Protein AF-A0A843LRW0-F1 (afdb_monomer)

Solvent-accessible surface area (backbone atoms only — not comparable to full-atom values): 6122 Å² total; per-residue (Å²): 126,79,76,94,44,67,83,74,46,56,74,80,50,55,76,41,52,74,68,48,35,52,50,25,49,53,41,22,45,52,42,43,60,75,32,67,89,50,58,69,73,60,28,47,52,52,13,52,53,51,9,50,47,61,29,51,69,51,32,36,70,38,86,90,79,69,44,74,40,46,32,69,60,50,52,50,54,56,51,56,57,64,60,60,71,77,72,74,74,81,88,84,84,86,80,90,80,81,89,84,137

Radius of gyration: 25.24 Å; Cα contacts (8 Å, |Δi|>4): 75; chains: 1; bounding box: 23×49×89 Å

Foldseek 3Di:
DQDPDLVVDDPVSVLADPVLSVQLSVQLVVQLVVCVVPDPVVSNVVSNVRSVVSSCQQWPQDPVVRGTDGPVVVVVVVVVVVVVVVPDDDDDDDDDDDDDD

pLDDT: mean 77.39, std 15.3, range [37.47, 92.25]

Sequence (101 aa):
MPYESISELPRSVRNLPSRAKAIYLKAFNSCWEDLDSAEDAVRERASHEAAWSAVKEQYEKDDETGEWVKSDDLMERRSRHVMRHRKSRPAGSAMQAKAHA

Structure (mmCIF, N/CA/C/O backbone):
data_AF-A0A843LRW0-F1
#
_entry.id   AF-A0A843LRW0-F1
#
loop_
_atom_site.group_PDB
_atom_site.id
_atom_site.type_symbol
_atom_site.label_atom_id
_atom_site.label_alt_id
_atom_site.label_comp_id
_atom_site.label_asym_id
_atom_site.label_entity_id
_atom_site.label_seq_id
_atom_site.pdbx_PDB_ins_code
_atom_site.Cartn_x
_atom_site.Cartn_y
_atom_site.Cartn_z
_atom_site.occupancy
_atom_site.B_iso_or_equiv
_atom_site.auth_seq_id
_atom_site.auth_comp_id
_atom_site.auth_asym_id
_atom_site.auth_atom_id
_atom_site.pdbx_PDB_model_num
ATOM 1 N N . MET A 1 1 ? 3.307 -6.068 -16.363 1.00 71.31 1 MET A N 1
ATOM 2 C CA . MET A 1 1 ? 1.962 -5.834 -16.962 1.00 71.31 1 MET A CA 1
ATOM 3 C C . MET A 1 1 ? 1.099 -5.035 -15.985 1.00 71.31 1 MET A C 1
ATOM 5 O O . MET A 1 1 ? 1.260 -5.261 -14.788 1.00 71.31 1 MET A O 1
ATOM 9 N N . PRO A 1 2 ? 0.209 -4.126 -16.440 1.00 74.69 2 PRO A N 1
ATOM 10 C CA . PRO A 1 2 ? -0.788 -3.491 -15.572 1.00 74.69 2 PRO A CA 1
ATOM 11 C C . PRO A 1 2 ? -1.720 -4.537 -14.965 1.00 74.69 2 PRO A C 1
ATOM 13 O O . PRO A 1 2 ? -2.069 -5.516 -15.618 1.00 74.69 2 PRO A O 1
ATOM 16 N N . TYR A 1 3 ? -2.111 -4.333 -13.708 1.00 77.25 3 TYR A N 1
ATOM 17 C CA . TYR A 1 3 ? -3.119 -5.175 -13.072 1.00 77.25 3 TYR A CA 1
ATOM 18 C C . TYR A 1 3 ? -4.503 -4.714 -13.521 1.00 77.25 3 TYR A C 1
ATOM 20 O O . TYR A 1 3 ? -4.858 -3.546 -13.335 1.00 77.25 3 TYR A O 1
ATOM 28 N N . GLU A 1 4 ? -5.307 -5.624 -14.062 1.00 77.44 4 GLU A N 1
ATOM 29 C CA . GLU A 1 4 ? -6.664 -5.301 -14.509 1.00 77.44 4 GLU A CA 1
ATOM 30 C C . GLU A 1 4 ? -7.640 -5.299 -13.332 1.00 77.44 4 GLU A C 1
ATOM 32 O O . GLU A 1 4 ? -8.683 -4.644 -13.353 1.00 77.44 4 GLU A O 1
ATOM 37 N N . SER A 1 5 ? -7.319 -6.045 -12.273 1.00 79.69 5 SER A N 1
ATOM 38 C CA . SER A 1 5 ? -8.204 -6.205 -11.127 1.00 79.69 5 SER A CA 1
ATOM 39 C C . SER A 1 5 ? -7.472 -6.413 -9.809 1.00 79.69 5 SER A C 1
ATOM 41 O O . SER A 1 5 ? -6.419 -7.040 -9.724 1.00 79.69 5 SER A O 1
ATOM 43 N N . ILE A 1 6 ? -8.117 -5.980 -8.720 1.00 81.56 6 ILE A N 1
ATOM 44 C CA . ILE A 1 6 ? -7.650 -6.206 -7.340 1.00 81.56 6 ILE A CA 1
ATOM 45 C C . ILE A 1 6 ? -7.462 -7.693 -6.991 1.00 81.56 6 ILE A C 1
ATOM 47 O O . ILE A 1 6 ? -6.766 -8.023 -6.030 1.00 81.56 6 ILE A O 1
ATOM 51 N N . SER A 1 7 ? -8.094 -8.583 -7.756 1.00 78.50 7 SER A N 1
ATOM 52 C CA . SER A 1 7 ? -7.964 -10.032 -7.634 1.00 78.50 7 SER A CA 1
ATOM 53 C C . SER A 1 7 ? -6.661 -10.559 -8.225 1.00 78.50 7 SER A C 1
ATOM 55 O O . SER A 1 7 ? -6.223 -11.618 -7.807 1.00 78.50 7 SER A O 1
ATOM 57 N N . GLU A 1 8 ? -5.999 -9.857 -9.138 1.00 81.31 8 GLU A N 1
ATOM 58 C CA . GLU A 1 8 ? -4.714 -10.288 -9.716 1.00 81.31 8 GLU A CA 1
ATOM 59 C C . GLU A 1 8 ? -3.516 -9.895 -8.854 1.00 81.31 8 GLU A C 1
ATOM 61 O O . GLU A 1 8 ? -2.400 -10.373 -9.049 1.00 81.31 8 GLU A O 1
ATOM 66 N N . LEU A 1 9 ? -3.766 -9.061 -7.844 1.00 81.81 9 LEU A N 1
ATOM 67 C CA . LEU A 1 9 ? -2.740 -8.591 -6.937 1.00 81.81 9 LEU A CA 1
ATOM 68 C C . LEU A 1 9 ? -2.113 -9.757 -6.148 1.00 81.81 9 LEU A C 1
ATOM 70 O O . LEU A 1 9 ? -2.798 -10.746 -5.839 1.00 81.81 9 LEU A O 1
ATOM 74 N N . PRO A 1 10 ? -0.829 -9.628 -5.761 1.00 81.06 10 PRO A N 1
ATOM 75 C CA . PRO A 1 10 ? -0.138 -10.619 -4.950 1.00 81.06 10 PRO A CA 1
ATOM 76 C C . PRO A 1 10 ? -0.891 -10.928 -3.658 1.00 81.06 10 PRO A C 1
ATOM 78 O O . PRO A 1 10 ? -1.578 -10.078 -3.089 1.00 81.06 10 PRO A O 1
ATOM 81 N N . ARG A 1 11 ? -0.701 -12.139 -3.132 1.00 80.88 11 ARG A N 1
ATOM 82 C CA . ARG A 1 11 ? -1.384 -12.622 -1.921 1.00 80.88 11 ARG A CA 1
ATOM 83 C C . ARG A 1 11 ? -1.225 -11.671 -0.722 1.00 80.88 11 ARG A C 1
ATOM 85 O O . ARG A 1 11 ? -2.186 -11.461 0.012 1.00 80.88 11 ARG A O 1
ATOM 92 N N . SER A 1 12 ? -0.061 -11.032 -0.591 1.00 80.75 12 SER A N 1
ATOM 93 C CA . SER A 1 12 ? 0.220 -10.014 0.433 1.00 80.75 12 SER A CA 1
ATOM 94 C C . SER A 1 12 ? -0.667 -8.769 0.315 1.00 80.75 12 SER A C 1
ATOM 96 O O . SER A 1 12 ? -1.067 -8.202 1.325 1.00 80.75 12 SER A O 1
ATOM 98 N N . VAL A 1 13 ? -1.008 -8.368 -0.911 1.00 82.69 13 VAL A N 1
ATOM 99 C CA . VAL A 1 13 ? -1.875 -7.219 -1.214 1.00 82.69 13 VAL A CA 1
ATOM 100 C C . VAL A 1 13 ? -3.352 -7.620 -1.127 1.00 82.69 13 VAL A C 1
ATOM 102 O O . VAL A 1 13 ? -4.195 -6.821 -0.729 1.00 82.69 13 VAL A O 1
ATOM 105 N N . ARG A 1 14 ? -3.696 -8.882 -1.427 1.00 81.69 14 ARG A N 1
ATOM 106 C CA . ARG A 1 14 ? -5.073 -9.393 -1.284 1.00 81.69 14 ARG A CA 1
ATOM 107 C C . ARG A 1 14 ? -5.588 -9.343 0.155 1.00 81.69 14 ARG A C 1
ATOM 109 O O . ARG A 1 14 ? -6.793 -9.174 0.334 1.00 81.69 14 ARG A O 1
ATOM 116 N N . ASN A 1 15 ? -4.691 -9.452 1.139 1.00 83.88 15 ASN A N 1
ATOM 117 C CA . ASN A 1 15 ? -5.017 -9.349 2.564 1.00 83.88 15 ASN A CA 1
ATOM 118 C C . ASN A 1 15 ? -5.295 -7.906 3.025 1.00 83.88 15 ASN A C 1
ATOM 120 O O . ASN A 1 15 ? -5.656 -7.687 4.177 1.00 83.88 15 ASN A O 1
ATOM 124 N N . LEU A 1 16 ? -5.111 -6.915 2.145 1.00 85.12 16 LEU A N 1
ATOM 125 C CA . LEU A 1 16 ? -5.397 -5.520 2.447 1.00 85.12 16 LEU A CA 1
ATOM 126 C C . LEU A 1 16 ? -6.896 -5.201 2.324 1.00 85.12 16 LEU A C 1
ATOM 128 O O . LEU A 1 16 ? -7.618 -5.821 1.526 1.00 85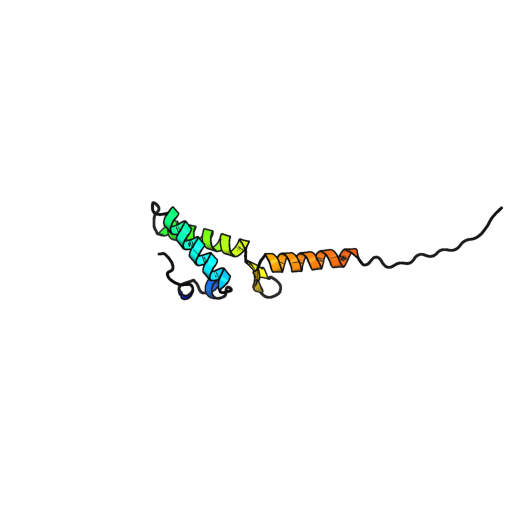.12 16 LEU A O 1
ATOM 132 N N . PRO A 1 17 ? -7.357 -4.143 3.014 1.00 86.81 17 PRO A N 1
ATOM 133 C CA . PRO A 1 17 ? -8.693 -3.593 2.828 1.00 86.81 17 PRO A CA 1
ATOM 134 C C . PRO A 1 17 ? -8.988 -3.245 1.360 1.00 86.81 17 PRO A C 1
ATOM 136 O O . PRO A 1 17 ? -8.110 -2.805 0.616 1.00 86.81 17 PRO A O 1
ATOM 139 N N . SER A 1 18 ? -10.250 -3.360 0.933 1.00 87.12 18 SER A N 1
ATOM 140 C CA . SER A 1 18 ? -10.670 -3.085 -0.457 1.00 87.12 18 SER A CA 1
ATOM 141 C C 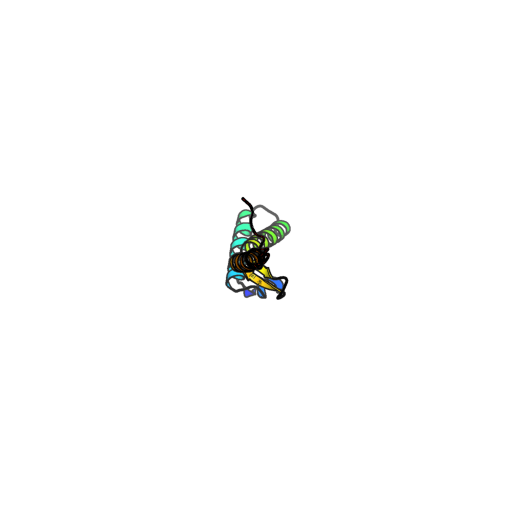. SER A 1 18 ? -10.224 -1.718 -0.979 1.00 87.12 18 SER A C 1
ATOM 143 O O . SER A 1 18 ? -9.825 -1.592 -2.134 1.00 87.12 18 SER A O 1
ATOM 145 N N . ARG A 1 19 ? -10.229 -0.696 -0.117 1.00 88.12 19 ARG A N 1
ATOM 146 C CA . ARG A 1 19 ? -9.792 0.655 -0.480 1.00 88.12 19 ARG A CA 1
ATOM 147 C C . ARG A 1 19 ? -8.274 0.755 -0.672 1.00 88.12 19 ARG A C 1
ATOM 149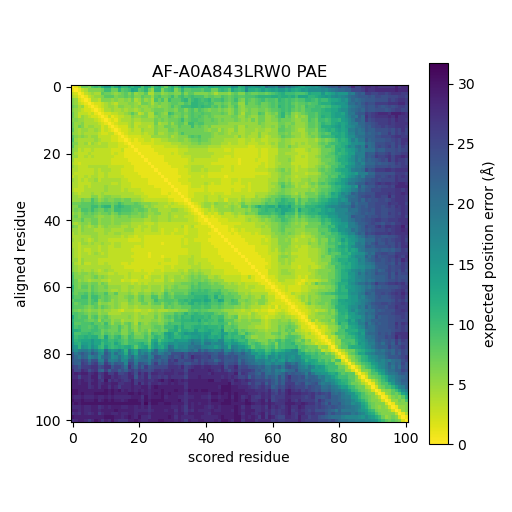 O O . ARG A 1 19 ? -7.847 1.457 -1.581 1.00 88.12 19 ARG A O 1
ATOM 156 N N . ALA A 1 20 ? -7.481 0.032 0.119 1.00 88.62 20 ALA A N 1
ATOM 157 C CA . ALA A 1 20 ? -6.029 -0.044 -0.047 1.00 88.62 20 ALA A CA 1
ATOM 158 C C . ALA A 1 20 ? -5.653 -0.732 -1.370 1.00 88.62 20 ALA A C 1
ATOM 160 O O . ALA A 1 20 ? -4.807 -0.233 -2.104 1.00 88.62 20 ALA A O 1
ATOM 161 N N . LYS A 1 21 ? -6.360 -1.811 -1.735 1.00 90.44 21 LYS A N 1
ATOM 162 C CA . LYS A 1 21 ? -6.181 -2.495 -3.030 1.00 90.44 21 LYS A CA 1
ATOM 163 C C . LYS A 1 21 ? -6.443 -1.569 -4.222 1.00 90.44 21 LYS A C 1
ATOM 165 O O . LYS A 1 21 ? -5.699 -1.597 -5.196 1.00 90.44 21 LYS A O 1
ATOM 170 N N . ALA A 1 22 ? -7.468 -0.720 -4.132 1.00 89.88 22 ALA A N 1
ATOM 171 C CA . ALA A 1 22 ? -7.766 0.268 -5.169 1.00 89.88 22 ALA A CA 1
ATOM 172 C C . ALA A 1 22 ? -6.674 1.348 -5.295 1.00 89.88 22 ALA A C 1
ATOM 174 O O . ALA A 1 22 ? -6.337 1.744 -6.408 1.00 89.88 22 ALA A O 1
ATOM 175 N N . ILE A 1 23 ? -6.108 1.806 -4.170 1.00 90.69 23 ILE A N 1
ATOM 176 C CA . ILE A 1 23 ? -4.982 2.757 -4.165 1.00 90.69 23 ILE A CA 1
ATOM 177 C C . ILE A 1 23 ? -3.758 2.121 -4.822 1.00 90.69 23 ILE A C 1
ATOM 179 O O . ILE A 1 23 ? -3.158 2.740 -5.695 1.00 90.69 23 ILE A O 1
ATOM 183 N N . TYR A 1 24 ? -3.444 0.876 -4.455 1.00 90.38 24 TYR A N 1
ATOM 184 C CA . TYR A 1 24 ? -2.336 0.124 -5.037 1.00 90.38 24 TYR A CA 1
ATOM 185 C C . TYR A 1 24 ? -2.450 0.039 -6.561 1.00 90.38 24 TYR A C 1
ATOM 187 O O . TYR A 1 24 ? -1.524 0.419 -7.266 1.00 90.38 24 TYR A O 1
ATOM 195 N N . LEU A 1 25 ? -3.603 -0.405 -7.073 1.00 89.94 25 LEU A N 1
ATOM 196 C CA . LEU A 1 25 ? -3.830 -0.554 -8.512 1.00 89.94 25 LEU A CA 1
ATOM 197 C C . LEU A 1 25 ? -3.716 0.786 -9.248 1.00 89.94 25 LEU A C 1
ATOM 199 O O . LEU A 1 25 ? -3.073 0.867 -10.290 1.00 89.94 25 LEU A O 1
ATOM 203 N N . LYS A 1 26 ? -4.285 1.856 -8.683 1.00 90.56 26 LYS A N 1
ATOM 204 C CA . LYS A 1 26 ? -4.212 3.193 -9.281 1.00 90.56 26 LYS A CA 1
ATOM 205 C C . LYS A 1 26 ? -2.778 3.732 -9.320 1.00 90.56 26 LYS A C 1
ATOM 207 O O . LYS A 1 26 ? -2.369 4.273 -10.340 1.00 90.56 26 LYS A O 1
ATOM 212 N N . ALA A 1 27 ? -2.027 3.576 -8.231 1.00 92.25 27 ALA A N 1
ATOM 213 C CA . ALA A 1 27 ? -0.634 4.007 -8.149 1.00 92.25 27 ALA A CA 1
ATOM 214 C C . ALA A 1 27 ? 0.274 3.180 -9.072 1.00 92.25 27 ALA A C 1
ATOM 216 O O . ALA A 1 27 ? 1.124 3.746 -9.753 1.00 92.25 27 ALA A O 1
ATOM 217 N N . PHE A 1 28 ? 0.045 1.865 -9.149 1.00 90.69 28 PHE A N 1
ATOM 218 C CA . PHE A 1 28 ? 0.766 0.979 -10.059 1.00 90.69 28 PHE A CA 1
ATOM 219 C C . PHE A 1 28 ? 0.554 1.395 -11.512 1.00 90.69 28 PHE A C 1
ATOM 221 O O . PHE A 1 28 ? 1.527 1.621 -12.221 1.00 90.69 28 PHE A O 1
ATOM 228 N N . ASN A 1 29 ? -0.705 1.536 -11.941 1.00 89.62 29 ASN A N 1
ATOM 229 C CA . ASN A 1 29 ? -1.019 1.902 -13.321 1.00 89.62 29 ASN A CA 1
ATOM 230 C C . ASN A 1 29 ? -0.455 3.285 -13.669 1.00 89.62 29 ASN A C 1
ATOM 232 O O . ASN A 1 29 ? 0.116 3.438 -14.738 1.00 89.62 29 ASN A O 1
ATOM 236 N N . SER A 1 30 ? -0.521 4.250 -12.744 1.00 90.44 30 SER A N 1
ATOM 237 C CA . SER A 1 30 ? 0.085 5.571 -12.953 1.00 90.44 30 SER A CA 1
ATOM 238 C C . SER A 1 30 ? 1.596 5.481 -13.190 1.00 90.44 30 SER A C 1
ATOM 240 O O . SER A 1 30 ? 2.083 6.005 -14.182 1.00 90.44 30 SER A O 1
ATOM 242 N N . CYS A 1 31 ? 2.342 4.777 -12.329 1.00 90.12 31 CYS A N 1
ATOM 243 C CA . CYS A 1 31 ? 3.785 4.600 -12.529 1.00 90.12 31 CYS A CA 1
ATOM 244 C C . CYS A 1 31 ? 4.120 3.782 -13.779 1.00 90.12 31 CYS A C 1
ATOM 246 O O . CYS A 1 31 ? 5.147 4.025 -14.407 1.00 90.12 31 CYS A O 1
ATOM 248 N N . TRP A 1 32 ? 3.272 2.819 -14.135 1.00 88.88 32 TRP A N 1
ATOM 249 C CA . TRP A 1 32 ? 3.456 1.997 -15.323 1.00 88.88 32 TRP A CA 1
ATOM 250 C C . TRP A 1 32 ? 3.359 2.827 -16.608 1.00 88.88 32 TRP A C 1
ATOM 252 O O . TRP A 1 32 ? 4.139 2.596 -17.531 1.00 88.88 32 TRP A O 1
ATOM 262 N N . GLU A 1 33 ? 2.435 3.792 -16.657 1.00 89.19 33 GLU A N 1
ATOM 263 C CA . GLU A 1 33 ? 2.307 4.734 -17.774 1.00 89.19 33 GLU A CA 1
ATOM 264 C C . GLU A 1 33 ? 3.461 5.746 -17.815 1.00 89.19 33 GLU A C 1
ATOM 266 O O . GLU A 1 33 ? 4.006 6.005 -18.884 1.00 89.19 33 GLU A O 1
ATOM 271 N N . ASP A 1 34 ? 3.901 6.266 -16.666 1.00 88.56 34 ASP A N 1
ATOM 272 C CA . ASP A 1 34 ? 5.063 7.169 -16.594 1.00 88.56 34 ASP A CA 1
ATOM 273 C C . ASP A 1 34 ? 6.358 6.505 -17.090 1.00 88.56 34 ASP A C 1
ATOM 275 O O . ASP A 1 34 ? 7.208 7.127 -17.727 1.00 88.56 34 ASP A O 1
ATOM 279 N N . LEU A 1 35 ? 6.514 5.213 -16.811 1.00 86.00 35 LEU A N 1
ATOM 280 C CA . LEU A 1 35 ? 7.690 4.436 -17.182 1.00 86.00 35 LEU A CA 1
ATOM 281 C C . LEU A 1 35 ? 7.554 3.783 -18.563 1.00 86.00 35 LEU A C 1
ATOM 283 O O . LEU A 1 35 ? 8.273 2.821 -18.842 1.00 86.00 35 LEU A O 1
ATOM 287 N N . ASP A 1 36 ? 6.702 4.320 -19.449 1.00 84.81 36 ASP A N 1
ATOM 288 C CA . ASP A 1 36 ? 6.449 3.745 -20.775 1.00 84.81 36 ASP A CA 1
ATOM 289 C C . ASP A 1 36 ? 7.692 3.624 -21.678 1.00 84.81 36 ASP A C 1
ATOM 291 O O . ASP A 1 36 ? 7.777 2.769 -22.556 1.00 84.81 36 ASP A O 1
ATOM 295 N N . SER A 1 37 ? 8.721 4.419 -21.403 1.00 87.00 37 SER A N 1
ATOM 296 C CA . SER A 1 37 ? 9.999 4.364 -22.121 1.00 87.00 37 SER A CA 1
ATOM 297 C C . SER A 1 37 ? 11.049 3.439 -21.483 1.00 87.00 37 SER A C 1
ATOM 299 O O . SER A 1 37 ? 12.141 3.299 -22.030 1.00 87.00 37 SER A O 1
ATOM 301 N N . ALA A 1 38 ? 10.761 2.829 -20.328 1.00 88.19 38 ALA A N 1
ATOM 302 C CA . ALA A 1 38 ? 11.679 1.942 -19.608 1.00 88.19 38 ALA A CA 1
ATOM 303 C C . ALA A 1 38 ? 11.424 0.458 -19.917 1.00 88.19 38 ALA A C 1
ATOM 305 O O . ALA A 1 38 ? 10.309 0.070 -20.275 1.00 88.19 38 ALA A O 1
ATOM 306 N N . GLU A 1 39 ? 12.450 -0.375 -19.710 1.00 89.06 39 GLU A N 1
ATOM 307 C CA . GLU A 1 39 ? 12.359 -1.837 -19.820 1.00 89.06 39 GLU A CA 1
ATOM 308 C C . GLU A 1 39 ? 11.287 -2.410 -18.881 1.00 89.06 39 GLU A C 1
ATOM 310 O O . GLU A 1 39 ? 11.186 -1.994 -17.723 1.00 89.06 39 GLU A O 1
ATOM 315 N N . ASP A 1 40 ? 10.541 -3.420 -19.341 1.00 86.06 40 ASP A N 1
ATOM 316 C CA . ASP A 1 40 ? 9.448 -4.047 -18.584 1.00 86.06 40 ASP A CA 1
ATOM 317 C C . ASP A 1 40 ? 9.855 -4.490 -1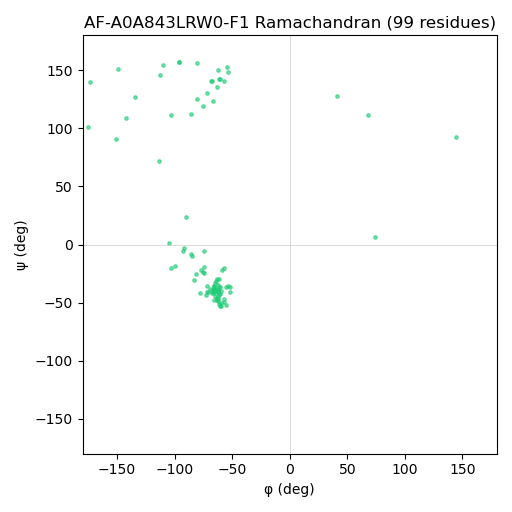7.171 1.00 86.06 40 ASP A C 1
ATOM 319 O O . ASP A 1 40 ? 9.109 -4.278 -16.216 1.00 86.06 40 ASP A O 1
ATOM 323 N N . ALA A 1 41 ? 11.056 -5.055 -17.007 1.00 87.00 41 ALA A N 1
ATOM 324 C CA . ALA A 1 41 ? 11.546 -5.523 -15.709 1.00 87.00 41 ALA A CA 1
ATOM 325 C C . ALA A 1 41 ? 11.772 -4.374 -14.709 1.00 87.00 41 ALA A C 1
ATOM 327 O O . ALA A 1 41 ? 11.446 -4.492 -13.524 1.00 87.00 41 ALA A O 1
ATOM 328 N N . VAL A 1 42 ? 12.321 -3.250 -15.180 1.00 88.06 42 VAL A N 1
ATOM 329 C CA . VAL A 1 42 ? 12.559 -2.057 -14.354 1.00 88.06 42 VAL A CA 1
ATOM 330 C C . VAL A 1 42 ? 11.233 -1.370 -14.052 1.00 88.06 42 VAL A C 1
ATOM 332 O O . VAL A 1 42 ? 10.971 -1.005 -12.905 1.00 88.06 42 VAL A O 1
ATOM 335 N N . ARG A 1 43 ? 10.374 -1.259 -15.069 1.00 89.31 43 ARG A N 1
ATOM 336 C CA . ARG A 1 43 ? 9.033 -0.692 -14.970 1.00 89.31 43 ARG A CA 1
ATOM 337 C C . ARG A 1 43 ? 8.190 -1.418 -13.934 1.00 89.31 43 ARG A C 1
ATOM 339 O O . ARG A 1 43 ? 7.599 -0.771 -13.071 1.00 89.31 43 ARG A O 1
ATOM 346 N N . GLU A 1 44 ? 8.146 -2.746 -13.995 1.00 87.88 44 GLU A N 1
ATOM 347 C CA . GLU A 1 44 ? 7.354 -3.563 -13.077 1.00 87.88 44 GLU A CA 1
ATOM 348 C C . GLU A 1 44 ? 7.818 -3.391 -11.638 1.00 87.88 44 GLU A C 1
ATOM 350 O O . GLU A 1 44 ? 7.002 -3.104 -10.759 1.00 87.88 44 GLU A O 1
ATOM 355 N N . ARG A 1 45 ? 9.131 -3.484 -11.408 1.00 89.94 45 ARG A N 1
ATOM 356 C CA . ARG A 1 45 ? 9.717 -3.306 -10.083 1.00 89.94 45 ARG A CA 1
ATOM 357 C C . ARG A 1 45 ? 9.411 -1.921 -9.515 1.00 89.94 45 ARG A C 1
ATOM 359 O O . ARG A 1 45 ? 8.875 -1.825 -8.413 1.00 89.94 45 ARG A O 1
ATOM 366 N N . ALA A 1 46 ? 9.703 -0.863 -10.268 1.00 91.56 46 ALA A N 1
ATOM 367 C CA . ALA A 1 46 ? 9.492 0.511 -9.821 1.00 91.56 46 ALA A CA 1
ATOM 368 C C . ALA A 1 46 ? 8.007 0.804 -9.548 1.00 91.56 46 ALA A C 1
ATOM 370 O O . ALA A 1 46 ? 7.670 1.405 -8.529 1.00 91.56 46 ALA A O 1
ATOM 371 N N . SER A 1 47 ? 7.112 0.308 -10.405 1.00 90.81 47 SER A N 1
ATOM 372 C CA . SER A 1 47 ? 5.664 0.468 -10.233 1.00 90.81 47 SER A CA 1
ATOM 373 C C . SER A 1 47 ? 5.151 -0.280 -8.998 1.00 90.81 47 SER A C 1
ATOM 375 O O . SER A 1 47 ? 4.302 0.238 -8.271 1.00 90.81 47 SER A O 1
ATOM 377 N N . HIS A 1 48 ? 5.689 -1.470 -8.700 1.00 89.69 48 HIS A N 1
ATOM 378 C CA . HIS A 1 48 ? 5.394 -2.200 -7.459 1.00 89.69 48 HIS A CA 1
ATOM 379 C C . HIS A 1 48 ? 5.840 -1.418 -6.225 1.00 89.69 48 HIS A C 1
ATOM 381 O O . HIS A 1 48 ? 5.078 -1.311 -5.262 1.00 89.69 48 HIS A O 1
ATOM 387 N N . GLU A 1 49 ? 7.060 -0.877 -6.243 1.00 91.06 49 GLU A N 1
ATOM 388 C CA . GLU A 1 49 ? 7.621 -0.103 -5.132 1.00 91.06 49 GLU A CA 1
ATOM 389 C C . GLU A 1 49 ? 6.802 1.169 -4.870 1.00 91.06 49 GLU A C 1
ATOM 391 O O . GLU A 1 49 ? 6.400 1.417 -3.728 1.00 91.06 49 GLU A O 1
ATOM 396 N N . ALA A 1 50 ? 6.465 1.918 -5.922 1.00 91.50 50 ALA A N 1
ATOM 397 C CA . ALA A 1 50 ? 5.639 3.119 -5.832 1.00 91.50 50 ALA A CA 1
ATOM 398 C C . ALA A 1 50 ? 4.224 2.818 -5.314 1.00 91.50 50 ALA A C 1
ATOM 400 O O . ALA A 1 50 ? 3.735 3.486 -4.399 1.00 91.50 50 ALA A O 1
ATOM 401 N N . ALA A 1 51 ? 3.585 1.762 -5.825 1.00 92.00 51 ALA A N 1
ATOM 402 C CA . ALA A 1 51 ? 2.264 1.342 -5.370 1.00 92.00 51 ALA A CA 1
ATOM 403 C C . ALA A 1 51 ? 2.260 0.935 -3.889 1.00 92.00 51 ALA A C 1
ATOM 405 O O . ALA A 1 51 ? 1.357 1.309 -3.135 1.00 92.00 51 ALA A O 1
ATOM 406 N N . TRP A 1 52 ? 3.293 0.217 -3.438 1.00 90.94 52 TRP A N 1
ATOM 407 C CA . TRP A 1 52 ? 3.468 -0.114 -2.025 1.00 90.94 52 TRP A CA 1
ATOM 408 C C . TRP A 1 52 ? 3.729 1.113 -1.157 1.00 90.94 52 TRP A C 1
ATOM 410 O O . TRP A 1 52 ? 3.274 1.131 -0.014 1.00 90.94 52 TRP A O 1
ATOM 420 N N . SER A 1 53 ? 4.449 2.114 -1.664 1.00 91.62 53 SER A N 1
ATOM 421 C CA . SER A 1 53 ? 4.653 3.377 -0.951 1.00 91.62 53 SER A CA 1
ATOM 422 C C . SER A 1 53 ? 3.319 4.077 -0.701 1.00 91.62 53 SER A C 1
ATOM 424 O O . SER A 1 53 ? 2.984 4.336 0.450 1.00 91.62 53 SER A O 1
ATOM 426 N N . ALA A 1 54 ? 2.495 4.244 -1.740 1.00 91.62 54 ALA A N 1
ATOM 427 C CA . ALA A 1 54 ? 1.188 4.892 -1.621 1.00 91.62 54 ALA A CA 1
ATOM 428 C C . ALA A 1 54 ? 0.239 4.163 -0.651 1.00 91.62 54 ALA A C 1
ATOM 430 O O . ALA A 1 54 ? -0.532 4.792 0.078 1.00 91.62 54 ALA A O 1
ATOM 431 N N . VAL A 1 55 ? 0.285 2.824 -0.621 1.00 90.69 55 VAL A N 1
ATOM 432 C CA . VAL A 1 55 ? -0.457 2.040 0.377 1.00 90.69 55 VAL A CA 1
ATOM 433 C C . VAL A 1 55 ? 0.081 2.302 1.777 1.00 90.69 55 VAL A C 1
ATOM 435 O O . VAL A 1 55 ? -0.724 2.572 2.659 1.00 90.69 55 VAL A O 1
ATOM 438 N N . LYS A 1 56 ? 1.403 2.252 1.974 1.00 87.81 56 LYS A N 1
ATOM 439 C CA . LYS A 1 56 ? 2.051 2.453 3.280 1.00 87.81 56 LYS A CA 1
ATOM 440 C C . LYS A 1 56 ? 1.828 3.852 3.858 1.00 87.81 56 LYS A C 1
ATOM 442 O O . LYS A 1 56 ? 1.756 4.005 5.069 1.00 87.81 56 LYS A O 1
ATOM 447 N N . GLU A 1 57 ? 1.672 4.864 3.011 1.00 87.69 57 GLU A N 1
ATOM 448 C CA . GLU A 1 57 ? 1.343 6.220 3.461 1.00 87.69 57 GLU A CA 1
ATOM 449 C C . GLU A 1 57 ? -0.056 6.301 4.088 1.00 87.69 57 GLU A C 1
ATOM 451 O O . GLU A 1 57 ? -0.249 6.985 5.092 1.00 87.69 57 GLU A O 1
ATOM 456 N N . GLN A 1 58 ? -1.035 5.572 3.543 1.00 88.50 58 GLN A N 1
ATOM 457 C CA . GLN A 1 58 ? -2.421 5.606 4.031 1.00 88.50 58 GLN A CA 1
ATOM 458 C C . GLN A 1 58 ? -2.807 4.447 4.949 1.00 88.50 58 GLN A C 1
ATOM 460 O O . GLN A 1 58 ? -3.818 4.543 5.647 1.00 88.50 58 GLN A O 1
ATOM 465 N N . TYR A 1 59 ? -2.052 3.355 4.926 1.00 89.44 59 TYR A N 1
ATOM 466 C CA . TYR A 1 59 ? -2.269 2.161 5.725 1.00 89.44 59 TYR A CA 1
ATOM 467 C C . TYR A 1 59 ? -0.949 1.703 6.331 1.00 89.44 59 TYR A C 1
ATOM 469 O O . TYR A 1 59 ? 0.005 1.425 5.613 1.00 89.44 59 TYR A O 1
ATOM 477 N N . GLU A 1 60 ? -0.929 1.522 7.641 1.00 87.38 60 GLU A N 1
ATOM 478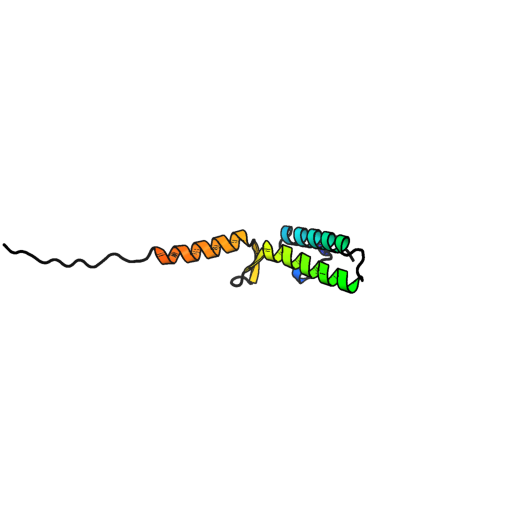 C CA . GLU A 1 60 ? 0.205 0.968 8.365 1.00 87.38 60 GLU A CA 1
ATOM 479 C C . GLU A 1 60 ? -0.182 -0.399 8.930 1.00 87.38 60 GLU A C 1
ATOM 481 O O . GLU A 1 60 ? -1.339 -0.658 9.275 1.00 87.38 60 GLU A O 1
ATOM 486 N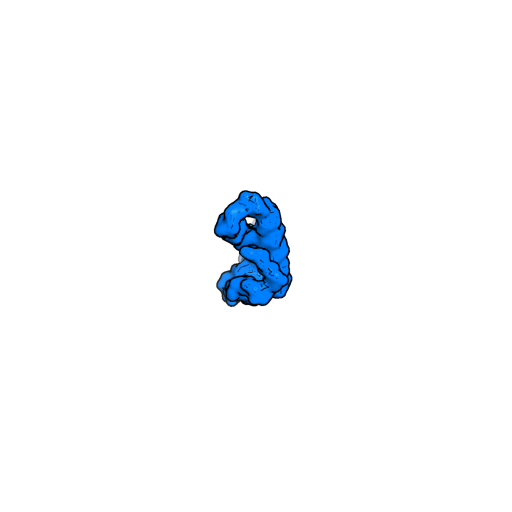 N . LYS A 1 61 ? 0.790 -1.310 8.980 1.00 85.31 61 LYS A N 1
ATOM 487 C CA . LYS A 1 61 ? 0.594 -2.587 9.651 1.00 85.31 61 LYS A CA 1
ATOM 488 C C . LYS A 1 61 ? 0.650 -2.344 11.156 1.00 85.31 61 LYS A C 1
ATOM 490 O O . LYS A 1 61 ? 1.669 -1.899 11.674 1.00 85.31 61 LYS A O 1
ATOM 495 N N . ASP A 1 62 ? -0.445 -2.648 11.832 1.00 84.56 62 ASP A N 1
ATOM 496 C CA . ASP A 1 62 ? -0.535 -2.640 13.281 1.00 84.56 62 ASP A CA 1
ATOM 497 C C . ASP A 1 62 ? 0.366 -3.752 13.836 1.00 84.56 62 ASP A C 1
ATOM 499 O O . ASP A 1 62 ? 0.251 -4.914 13.441 1.00 84.56 62 ASP A O 1
ATOM 503 N N . ASP A 1 63 ? 1.305 -3.392 14.707 1.00 82.75 63 ASP A N 1
ATOM 504 C CA . ASP A 1 63 ? 2.223 -4.356 15.324 1.00 82.75 63 ASP A CA 1
ATOM 505 C C . ASP A 1 63 ? 1.526 -5.186 16.419 1.00 82.75 63 ASP A C 1
ATOM 507 O O . ASP A 1 63 ? 1.925 -6.316 16.687 1.00 82.75 63 ASP A O 1
ATOM 511 N N . GLU A 1 64 ? 0.438 -4.668 17.004 1.00 82.88 64 GLU A N 1
ATOM 512 C CA . GLU A 1 64 ? -0.319 -5.341 18.064 1.00 82.88 64 GLU A CA 1
ATOM 513 C C . GLU A 1 64 ? -1.225 -6.449 17.499 1.00 82.88 64 GLU A C 1
ATOM 515 O O . GLU A 1 64 ? -1.321 -7.530 18.079 1.00 82.88 64 GLU A O 1
ATOM 520 N N . THR A 1 65 ? -1.894 -6.200 16.368 1.00 82.94 65 THR A N 1
ATOM 521 C CA . THR A 1 65 ? -2.831 -7.142 15.729 1.00 82.94 65 THR A CA 1
ATOM 522 C C . THR A 1 65 ? -2.241 -7.849 14.512 1.00 82.94 65 THR A C 1
ATOM 524 O O . THR A 1 65 ? -2.735 -8.897 14.097 1.00 82.94 65 THR A O 1
ATOM 527 N N . GLY A 1 66 ? -1.181 -7.298 13.918 1.00 83.81 66 GLY A N 1
ATOM 528 C CA . GLY A 1 66 ? -0.614 -7.774 12.660 1.00 83.81 66 GLY A CA 1
ATOM 529 C C . GLY A 1 66 ? -1.450 -7.420 11.423 1.00 83.81 66 GLY A C 1
ATOM 530 O O . GLY A 1 66 ? -1.116 -7.878 10.324 1.00 83.81 66 GLY A O 1
ATOM 531 N N . GLU A 1 67 ? -2.513 -6.627 11.575 1.00 85.00 67 GLU A N 1
ATOM 532 C CA . GLU A 1 67 ? -3.439 -6.248 10.504 1.00 85.00 67 GLU A CA 1
ATOM 533 C C . GLU A 1 67 ? -3.092 -4.888 9.890 1.00 85.00 67 GLU A C 1
ATOM 535 O O . GLU A 1 67 ? -2.445 -4.048 10.504 1.00 85.00 67 GLU A O 1
ATOM 540 N N . TRP A 1 68 ? -3.533 -4.645 8.656 1.00 86.81 68 TRP A N 1
ATOM 541 C CA . TRP A 1 68 ? -3.343 -3.348 8.005 1.00 86.81 68 TRP A CA 1
ATOM 542 C C . TRP A 1 68 ? -4.473 -2.393 8.378 1.00 86.81 68 TRP A C 1
ATOM 544 O O . TRP A 1 68 ? -5.616 -2.575 7.951 1.00 86.81 68 TRP A O 1
ATOM 554 N N . VAL A 1 69 ? -4.144 -1.350 9.130 1.00 85.44 69 VAL A N 1
ATOM 555 C CA . VAL A 1 69 ? -5.075 -0.307 9.575 1.00 85.44 69 VAL A CA 1
ATOM 556 C C . VAL A 1 69 ? -4.764 1.006 8.870 1.00 85.44 69 VAL A C 1
ATOM 558 O O . VAL A 1 69 ? -3.646 1.226 8.416 1.00 85.44 69 VAL A O 1
ATOM 561 N N . LYS A 1 70 ? -5.754 1.893 8.731 1.00 86.88 70 LYS A N 1
ATOM 562 C CA . LYS A 1 70 ? -5.503 3.218 8.148 1.00 86.88 70 LYS A CA 1
ATOM 563 C C . LYS A 1 70 ? -4.540 3.994 9.044 1.00 86.88 70 LYS A C 1
ATOM 565 O O . LYS A 1 70 ? -4.750 4.038 10.252 1.00 86.88 70 LYS A O 1
ATOM 570 N N . SER A 1 71 ? -3.543 4.646 8.453 1.00 82.38 71 SER A N 1
ATOM 571 C CA . SER A 1 71 ? -2.552 5.447 9.180 1.00 82.38 71 SER A CA 1
ATOM 572 C C . SER A 1 71 ? -3.215 6.520 10.048 1.00 82.38 71 SER A C 1
ATOM 574 O O . SER A 1 71 ? -2.780 6.739 11.170 1.00 82.38 71 SER A O 1
ATOM 576 N N . ASP A 1 72 ? -4.310 7.121 9.572 1.00 78.31 72 ASP A N 1
ATOM 577 C CA . ASP A 1 72 ? -5.132 8.077 10.331 1.00 78.31 72 ASP A CA 1
ATOM 578 C C . ASP A 1 72 ? -5.668 7.482 11.653 1.00 78.31 72 ASP A C 1
ATOM 580 O O . ASP A 1 72 ? -5.481 8.057 12.726 1.00 78.31 72 ASP A O 1
ATOM 584 N N . ASP A 1 73 ? -6.216 6.262 11.602 1.00 76.56 73 ASP A N 1
ATOM 585 C CA . ASP A 1 73 ? -6.726 5.548 12.783 1.00 76.56 73 ASP A CA 1
ATOM 586 C C . ASP A 1 73 ? -5.595 5.169 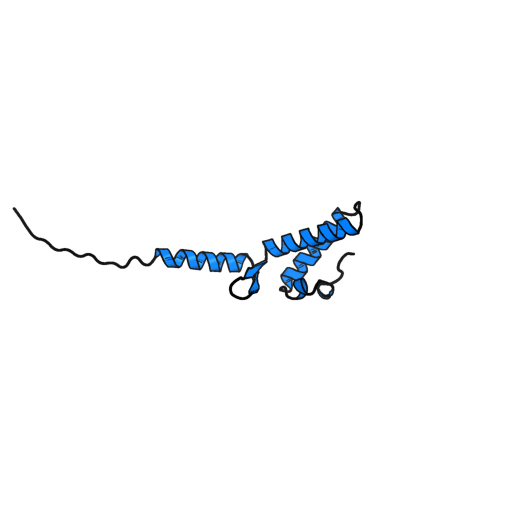13.753 1.00 76.56 73 ASP A C 1
ATOM 588 O O . ASP A 1 73 ? -5.708 5.341 14.974 1.00 76.56 73 ASP A O 1
ATOM 592 N N . LEU A 1 74 ? -4.458 4.716 13.215 1.00 71.44 74 LEU A N 1
ATOM 593 C CA . LEU A 1 74 ? -3.294 4.355 14.018 1.00 71.44 74 LEU A CA 1
ATOM 594 C C . LEU A 1 74 ? -2.663 5.581 14.699 1.00 71.44 74 LEU A C 1
ATOM 596 O O . LEU A 1 74 ? -2.300 5.518 15.879 1.00 71.44 74 LEU A O 1
ATOM 600 N N . MET A 1 75 ? -2.559 6.709 13.993 1.00 67.75 75 MET A N 1
ATOM 601 C CA . MET A 1 75 ? -2.075 7.970 14.557 1.00 67.75 75 MET A CA 1
ATOM 602 C C . MET A 1 75 ? -2.991 8.462 15.675 1.00 67.75 75 MET A C 1
ATOM 604 O O . MET A 1 75 ? -2.498 8.918 16.710 1.00 67.75 75 MET A O 1
ATOM 608 N N . GLU A 1 76 ? -4.306 8.299 15.542 1.00 65.75 76 GLU A N 1
ATOM 609 C CA . GLU A 1 76 ? -5.244 8.630 16.609 1.00 65.75 76 GLU A CA 1
ATOM 610 C C . GLU A 1 76 ? -5.131 7.672 17.812 1.00 65.75 76 GLU A C 1
ATOM 612 O O . GLU A 1 76 ? -5.182 8.104 18.969 1.00 65.75 76 GLU A O 1
ATOM 617 N N . ARG A 1 77 ? -4.915 6.367 17.595 1.00 66.31 77 ARG A N 1
ATOM 618 C CA . ARG A 1 77 ? -4.647 5.388 18.672 1.00 66.31 77 ARG A CA 1
ATOM 619 C C . ARG A 1 77 ? -3.346 5.695 19.421 1.00 66.31 77 ARG A C 1
ATOM 621 O O . ARG A 1 77 ? -3.364 5.775 20.653 1.00 66.31 77 ARG A O 1
ATOM 628 N N . ARG A 1 78 ? -2.245 5.947 18.706 1.00 63.47 78 ARG A N 1
ATOM 629 C CA . ARG A 1 78 ? -0.955 6.360 19.293 1.00 63.47 78 ARG A CA 1
ATOM 630 C C . ARG A 1 78 ? -1.076 7.677 20.059 1.00 63.47 78 ARG A C 1
ATOM 632 O O . ARG A 1 78 ? -0.587 7.779 21.185 1.00 63.47 78 ARG A O 1
ATOM 639 N N . SER A 1 79 ? -1.797 8.654 19.511 1.00 59.16 79 SER A N 1
ATOM 640 C CA . SER A 1 79 ? -2.006 9.959 20.156 1.00 59.16 79 SER A CA 1
ATOM 641 C C . SER A 1 79 ? -2.829 9.855 21.445 1.00 59.16 79 SER A C 1
ATOM 643 O O . SER A 1 79 ? -2.502 10.495 22.449 1.00 59.16 79 SER A O 1
ATOM 645 N N . ARG A 1 80 ? -3.854 8.990 21.479 1.00 57.62 80 ARG A N 1
ATOM 646 C CA . ARG A 1 80 ? -4.633 8.699 22.699 1.00 57.62 80 ARG A CA 1
ATOM 647 C C . ARG A 1 80 ? -3.791 8.047 23.800 1.00 57.62 80 ARG A C 1
ATOM 649 O O . ARG A 1 80 ? -4.044 8.296 24.980 1.00 57.62 80 ARG A O 1
ATOM 656 N N . HIS A 1 81 ? -2.784 7.255 23.435 1.00 54.72 81 HIS A N 1
ATOM 657 C CA . HIS A 1 81 ? -1.884 6.598 24.386 1.00 54.72 81 HIS A CA 1
ATOM 658 C C . HIS A 1 81 ? -0.915 7.592 25.054 1.00 54.72 81 HIS A C 1
ATOM 660 O O . HIS A 1 81 ? -0.737 7.563 26.273 1.00 54.72 81 HIS A O 1
ATOM 666 N N . VAL A 1 82 ? -0.375 8.551 24.293 1.00 56.25 82 VAL A N 1
ATOM 667 C CA . VAL A 1 82 ? 0.512 9.609 24.820 1.00 56.25 82 VAL A CA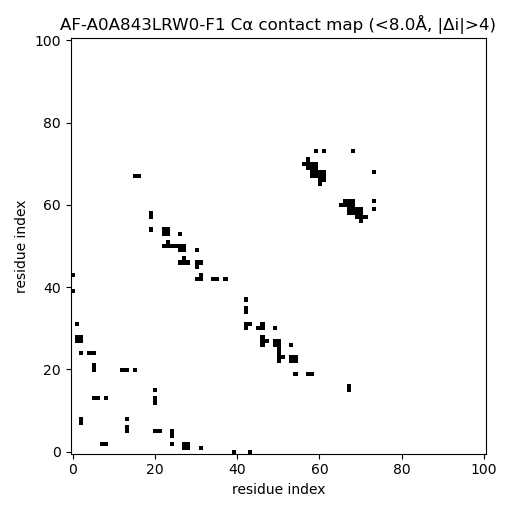 1
ATOM 668 C C . VAL A 1 82 ? -0.231 10.551 25.780 1.00 56.25 82 VAL A C 1
ATOM 670 O O . VAL A 1 82 ? 0.318 10.975 26.799 1.00 56.25 82 VAL A O 1
ATOM 673 N N . MET A 1 83 ? -1.511 10.835 25.522 1.00 54.78 83 MET A N 1
ATOM 674 C CA . MET A 1 83 ? -2.308 11.748 26.354 1.00 54.78 83 MET A CA 1
ATOM 675 C C . MET A 1 83 ? -2.747 11.152 27.703 1.00 54.78 83 MET A C 1
ATOM 677 O O . MET A 1 83 ? -3.046 11.905 28.633 1.00 54.78 83 MET A O 1
ATOM 681 N N . ARG A 1 84 ? -2.740 9.821 27.869 1.00 54.19 84 ARG A N 1
ATOM 682 C CA . ARG A 1 84 ? -3.116 9.167 29.138 1.00 54.19 84 ARG A CA 1
ATOM 683 C C . ARG A 1 84 ? -2.048 9.280 30.231 1.00 54.19 84 ARG A C 1
ATOM 685 O O . ARG A 1 84 ? -2.400 9.297 31.407 1.00 54.19 84 ARG A O 1
ATOM 692 N N . HIS A 1 85 ? -0.775 9.464 29.881 1.00 50.84 85 HIS A N 1
ATOM 693 C CA . HIS A 1 85 ? 0.310 9.543 30.871 1.00 50.84 85 HIS A CA 1
ATOM 694 C C . HIS A 1 85 ? 0.545 10.938 31.470 1.00 50.84 85 HIS A C 1
ATOM 696 O O . HIS A 1 85 ? 1.271 11.065 32.453 1.00 50.84 85 HIS A O 1
ATOM 702 N N . ARG A 1 86 ? -0.106 11.992 30.958 1.00 49.28 86 ARG A N 1
ATOM 703 C CA . ARG A 1 86 ? 0.041 13.358 31.499 1.00 49.28 86 ARG A CA 1
ATOM 704 C C . ARG A 1 86 ? -1.005 13.730 32.562 1.00 49.28 86 ARG A C 1
ATOM 706 O O . ARG A 1 86 ? -0.898 14.801 33.157 1.00 49.28 86 ARG A O 1
ATOM 713 N N . LYS A 1 87 ? -2.004 12.877 32.839 1.00 52.38 87 LYS A N 1
ATOM 714 C CA . LYS A 1 87 ? -3.099 13.202 33.781 1.00 52.38 87 LYS A CA 1
ATOM 715 C C . LYS A 1 87 ? -3.020 12.514 35.151 1.00 52.38 87 LYS A C 1
ATOM 717 O O . LYS A 1 87 ? -3.849 12.808 36.004 1.00 52.38 87 LYS A O 1
ATOM 722 N N . SER A 1 88 ? -1.988 11.715 35.420 1.00 49.34 88 SER A N 1
ATOM 723 C CA . SER A 1 88 ? -1.814 11.053 36.722 1.00 49.34 88 SER A CA 1
ATOM 724 C C . SER A 1 88 ? -0.592 11.576 37.481 1.00 49.34 88 SER A C 1
ATOM 726 O O . SER A 1 88 ? 0.403 10.880 37.639 1.00 49.34 88 SER A O 1
ATOM 728 N N . ARG A 1 89 ? -0.673 12.811 37.991 1.00 52.41 89 ARG A N 1
ATOM 729 C CA . ARG A 1 89 ? 0.004 13.162 39.251 1.00 52.41 89 ARG A CA 1
ATOM 730 C C . ARG A 1 89 ? -1.077 13.197 40.334 1.00 52.41 89 ARG A C 1
ATOM 732 O O . ARG A 1 89 ? -1.948 14.063 40.250 1.00 52.41 89 ARG A O 1
ATOM 739 N N . PRO A 1 90 ? -1.078 12.259 41.296 1.00 49.56 90 PRO A N 1
ATOM 740 C CA . PRO A 1 90 ? -2.023 12.296 42.398 1.00 49.56 90 PRO A CA 1
ATOM 741 C C . PRO A 1 90 ? -1.707 13.491 43.303 1.00 49.56 90 PRO A C 1
ATOM 743 O O . PRO A 1 90 ? -0.547 13.831 43.542 1.00 49.56 90 PRO A O 1
ATOM 746 N N . ALA A 1 91 ? -2.767 14.139 43.773 1.00 59.81 91 ALA A 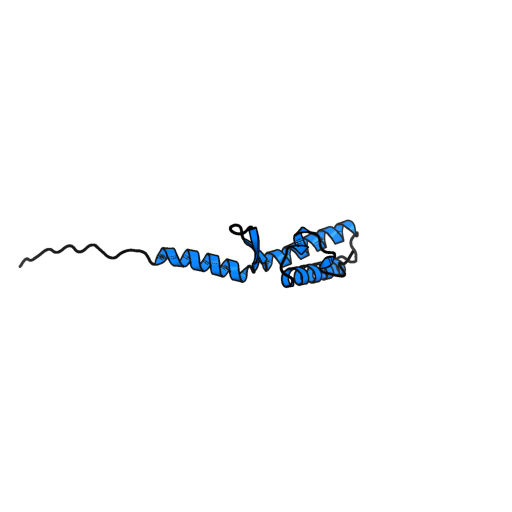N 1
ATOM 747 C CA . ALA A 1 91 ? -2.718 15.137 44.826 1.00 59.81 91 ALA A CA 1
ATOM 748 C C . ALA A 1 91 ? -2.180 14.521 46.129 1.00 59.81 91 ALA A C 1
ATOM 750 O O . ALA A 1 91 ? -2.542 13.396 46.466 1.00 59.81 91 ALA A O 1
ATOM 751 N N . GLY A 1 92 ? -1.382 15.283 46.883 1.00 51.66 92 GLY A N 1
ATOM 752 C CA . GLY A 1 92 ? -1.103 14.977 48.287 1.00 51.66 92 GLY A CA 1
ATOM 753 C C . GLY A 1 92 ? 0.313 15.307 48.749 1.00 51.66 92 GLY A C 1
ATOM 754 O O . GLY A 1 92 ? 1.191 14.458 48.701 1.00 51.66 92 GLY A O 1
ATOM 755 N N . SER A 1 93 ? 0.507 16.511 49.287 1.00 47.47 93 SER A N 1
ATOM 756 C CA . SER A 1 93 ? 1.303 16.661 50.508 1.00 47.47 93 SER A CA 1
ATOM 757 C C . SER A 1 93 ? 0.794 17.882 51.266 1.00 47.47 93 SER A C 1
ATOM 759 O O . SER A 1 93 ? 1.157 19.024 50.993 1.00 47.47 93 SER A O 1
ATOM 761 N N . ALA A 1 94 ? -0.160 17.620 52.157 1.00 63.34 94 ALA A N 1
ATOM 762 C CA . ALA A 1 94 ? -0.519 18.524 53.228 1.00 63.34 94 ALA A CA 1
ATOM 763 C C . ALA A 1 94 ? 0.611 18.504 54.263 1.00 63.34 94 ALA A C 1
ATOM 765 O O . ALA A 1 94 ? 0.993 17.429 54.718 1.00 63.34 94 ALA A O 1
ATOM 766 N N . MET A 1 95 ? 1.096 19.670 54.689 1.00 46.75 95 MET A N 1
ATOM 767 C CA . MET A 1 95 ? 1.816 19.779 55.955 1.00 46.75 95 MET A CA 1
ATOM 768 C C . MET A 1 95 ? 1.457 21.100 56.634 1.00 46.75 95 MET A C 1
ATOM 770 O O . MET A 1 95 ? 1.791 22.187 56.175 1.00 46.75 95 MET A O 1
ATOM 774 N N . GLN A 1 96 ? 0.689 20.957 57.711 1.00 55.34 96 GLN A N 1
ATOM 775 C CA . GLN A 1 96 ? 0.358 21.988 58.686 1.00 55.34 96 GLN A CA 1
ATOM 776 C C . GLN A 1 96 ? 1.617 22.392 59.473 1.00 55.34 96 GLN A C 1
ATOM 778 O O . GLN A 1 96 ? 2.355 21.505 59.889 1.00 55.34 96 GLN A O 1
ATOM 783 N N . ALA A 1 97 ? 1.797 23.685 59.765 1.00 46.47 97 ALA A N 1
ATOM 784 C CA . ALA A 1 97 ? 2.452 24.218 60.978 1.00 46.47 97 ALA A CA 1
ATOM 785 C C . ALA A 1 97 ? 2.333 25.757 60.948 1.00 46.47 97 ALA A C 1
ATOM 787 O O . ALA A 1 97 ? 2.874 26.400 60.060 1.00 46.47 97 ALA A O 1
ATOM 788 N N . LYS A 1 98 ? 1.395 26.351 61.696 1.00 48.47 98 LYS A N 1
ATOM 789 C CA . LYS A 1 98 ? 1.553 26.883 63.067 1.00 48.47 98 LYS A CA 1
ATOM 790 C C . LYS A 1 98 ? 2.468 28.120 63.168 1.00 48.47 98 LYS A C 1
ATOM 792 O O . LYS A 1 98 ? 3.673 27.995 63.040 1.00 48.47 98 LYS A O 1
ATOM 797 N N . ALA A 1 99 ? 1.812 29.247 63.480 1.00 46.41 99 ALA A N 1
ATOM 798 C CA . ALA A 1 99 ? 2.171 30.317 64.426 1.00 46.41 99 ALA A CA 1
ATOM 799 C C . ALA A 1 99 ? 3.629 30.809 64.513 1.00 46.41 99 ALA A C 1
ATOM 801 O O . ALA A 1 99 ? 4.493 30.034 64.895 1.00 46.41 99 ALA A O 1
ATOM 802 N N . HIS A 1 100 ? 3.846 32.129 64.397 1.00 37.47 100 HIS A N 1
ATOM 803 C CA . HIS A 1 100 ? 4.253 32.972 65.538 1.00 37.47 100 HIS A CA 1
ATOM 804 C C . HIS A 1 100 ? 4.283 34.476 65.184 1.00 37.47 100 HIS A C 1
ATOM 806 O O . HIS A 1 100 ? 4.775 34.818 64.116 1.00 37.47 100 HIS A O 1
ATOM 812 N N . ALA A 1 101 ? 3.806 35.285 66.146 1.00 46.31 101 ALA A N 1
ATOM 813 C CA . ALA A 1 101 ? 4.058 36.710 66.442 1.00 46.31 101 ALA A CA 1
ATOM 814 C C . ALA A 1 101 ? 3.871 37.778 65.348 1.00 46.31 101 ALA A C 1
ATOM 816 O O . ALA A 1 101 ? 4.744 37.911 64.467 1.00 46.31 101 ALA A O 1
#

Secondary structure (DSSP, 8-state):
---SSTTTS-HHHHTS-HHHHHHHHHHHHHHHHHTTTS-HHHHHHHHHHHHHHHHHHHEEE-TTT-SEEEHHHHHHHHHHHHHHTTS--------------

Nearest PDB structures (foldseek):
  1sg7-assembly1_A  TM=8.568E-01  e=7.834E-05  Escherichia coli
  1xju-assembly3_B  TM=3.731E-01  e=4.991E+00  Punavirus P1

Mean predicted aligned error: 11.66 Å